Protein AF-A0A838KYW5-F1 (afdb_monomer_lite)

Sequence (103 aa):
DCGTTVGGYRGDGGRTFVYGRVKPAAERLFGVLQEAHDRACEAIRPGVEVGEIFRIAQGHISRTATHASAGATTGTLWASTPFTKSRPTCPRASGRPSKRGWC

Secondary structure (DSSP, 8-state):
-EEEEETTEEEEE------SSPPHHHHHHHHHHHHHHHHHHHT--TT--HHHHHHHHHHHHHHH-----SS----TTSSSS----PPP-----SS--------

Radius of gyration: 20.24 Å; chains: 1; bounding box: 52×32×43 Å

pLDDT: mean 74.99, std 27.15, range [32.06, 98.25]

Structure (mmCIF, N/CA/C/O backbone):
data_AF-A0A838KYW5-F1
#
_entry.id   AF-A0A838KYW5-F1
#
loop_
_atom_site.group_PDB
_atom_site.id
_atom_site.type_symbol
_atom_site.label_atom_id
_atom_site.label_alt_id
_atom_site.label_comp_id
_atom_site.label_asym_id
_atom_site.label_entity_id
_atom_site.label_seq_id
_atom_site.pdbx_PDB_ins_code
_atom_site.Cartn_x
_atom_site.Cartn_y
_atom_site.Cartn_z
_atom_site.occupancy
_atom_site.B_iso_or_equiv
_atom_site.auth_seq_id
_atom_site.auth_comp_id
_atom_site.auth_asym_id
_atom_site.auth_atom_id
_atom_site.pdbx_PDB_model_num
ATOM 1 N N . ASP A 1 1 ? 5.031 0.242 11.240 1.00 91.62 1 ASP A N 1
ATOM 2 C CA . ASP A 1 1 ? 5.972 0.922 10.352 1.00 91.62 1 ASP A CA 1
ATOM 3 C C . ASP A 1 1 ? 7.352 0.441 10.733 1.00 91.62 1 ASP A C 1
ATOM 5 O O . ASP A 1 1 ? 7.715 0.533 11.903 1.00 91.62 1 ASP A O 1
ATOM 9 N N . CYS A 1 2 ? 8.018 -0.238 9.816 1.00 94.25 2 CYS A N 1
ATOM 10 C CA . CYS A 1 2 ? 9.317 -0.834 10.047 1.00 94.25 2 CYS A CA 1
ATOM 11 C C . CYS A 1 2 ? 10.068 -0.955 8.724 1.00 94.25 2 CYS A C 1
ATOM 13 O O . CYS A 1 2 ? 9.548 -1.503 7.751 1.00 94.25 2 CYS A O 1
ATOM 15 N N . GLY A 1 3 ? 11.326 -0.524 8.742 1.00 95.12 3 GLY A N 1
ATOM 16 C CA . GLY A 1 3 ? 12.252 -0.694 7.635 1.00 95.12 3 GLY A CA 1
ATOM 17 C C . GLY A 1 3 ? 13.510 -1.442 8.056 1.00 95.12 3 GLY A C 1
ATOM 18 O O . GLY A 1 3 ? 13.847 -1.524 9.238 1.00 95.12 3 GLY A O 1
ATOM 19 N N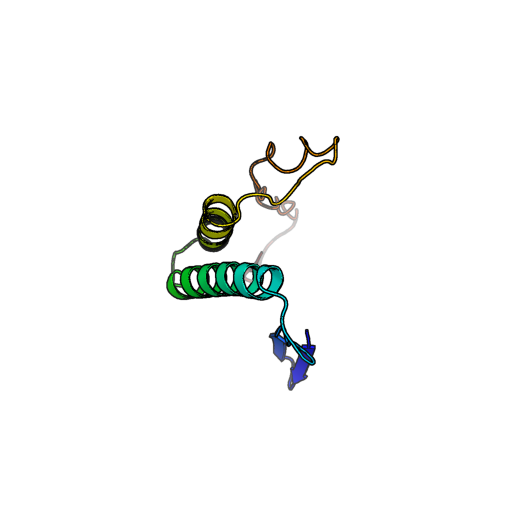 . THR A 1 4 ? 14.218 -1.998 7.078 1.00 96.81 4 THR A N 1
ATOM 20 C CA . THR A 1 4 ? 15.497 -2.683 7.298 1.00 96.81 4 THR A CA 1
ATOM 21 C C . THR A 1 4 ? 16.475 -2.414 6.161 1.00 96.81 4 THR A C 1
ATOM 23 O O . THR A 1 4 ? 16.075 -2.057 5.050 1.00 96.81 4 THR A O 1
ATOM 26 N N . THR A 1 5 ? 17.771 -2.574 6.443 1.00 97.75 5 THR A N 1
ATOM 27 C CA . THR A 1 5 ? 18.841 -2.516 5.443 1.00 97.75 5 THR A CA 1
ATOM 28 C C . THR A 1 5 ? 19.653 -3.804 5.470 1.00 97.75 5 THR A C 1
ATOM 30 O O . THR A 1 5 ? 20.257 -4.129 6.489 1.00 97.75 5 THR A O 1
ATOM 33 N N . VAL A 1 6 ? 19.700 -4.525 4.348 1.00 96.75 6 VAL A N 1
ATOM 34 C CA . VAL A 1 6 ? 20.443 -5.790 4.215 1.00 96.75 6 VAL A CA 1
ATOM 35 C C . VAL A 1 6 ? 21.225 -5.771 2.909 1.00 96.75 6 VAL A C 1
ATOM 37 O O . VAL A 1 6 ? 20.651 -5.546 1.848 1.00 96.75 6 VAL A O 1
ATOM 40 N N . GLY A 1 7 ? 22.546 -5.963 2.975 1.00 95.06 7 GLY A N 1
ATOM 41 C CA . GLY A 1 7 ? 23.397 -6.029 1.777 1.00 95.06 7 GLY A CA 1
ATOM 42 C C . GLY A 1 7 ? 23.326 -4.790 0.872 1.00 95.06 7 GLY A C 1
ATOM 43 O O . GLY A 1 7 ? 23.481 -4.912 -0.337 1.00 95.06 7 GLY A O 1
ATOM 44 N N . GLY A 1 8 ? 23.038 -3.611 1.435 1.00 96.50 8 GLY A N 1
ATOM 45 C CA . GLY A 1 8 ? 22.865 -2.358 0.687 1.00 96.50 8 GLY A CA 1
ATOM 46 C C . GLY A 1 8 ? 21.438 -2.076 0.191 1.00 96.50 8 GLY A C 1
ATOM 47 O O . GLY A 1 8 ? 21.174 -0.962 -0.259 1.00 96.50 8 GLY A O 1
ATOM 48 N N . TYR A 1 9 ? 20.502 -3.017 0.328 1.00 96.56 9 TYR A N 1
ATOM 49 C CA . TYR A 1 9 ? 19.095 -2.840 -0.047 1.00 96.56 9 TYR A CA 1
ATOM 50 C C . TYR A 1 9 ? 18.268 -2.312 1.122 1.00 96.56 9 TYR A C 1
ATOM 52 O O . TYR A 1 9 ? 18.490 -2.726 2.258 1.00 96.56 9 TYR A O 1
ATOM 60 N N . ARG A 1 10 ? 17.300 -1.431 0.839 1.00 96.81 10 ARG A N 1
ATOM 61 C CA . ARG A 1 10 ? 16.338 -0.892 1.814 1.00 96.81 10 ARG A CA 1
ATOM 62 C C . ARG A 1 10 ? 14.945 -1.449 1.547 1.00 96.81 10 ARG A C 1
ATOM 64 O O . ARG A 1 10 ? 14.469 -1.371 0.419 1.00 96.81 10 ARG A O 1
ATOM 71 N N . GLY A 1 11 ? 14.309 -1.971 2.589 1.00 96.00 11 GLY A N 1
ATOM 72 C CA . GLY A 1 11 ? 12.891 -2.324 2.596 1.00 96.00 11 GLY A CA 1
ATOM 73 C C . GLY A 1 11 ? 12.152 -1.488 3.633 1.00 96.00 11 GLY A C 1
ATOM 74 O O . GLY A 1 11 ? 12.736 -1.155 4.663 1.00 96.00 11 GLY A O 1
ATOM 75 N N . ASP A 1 12 ? 10.894 -1.165 3.352 1.00 95.88 12 ASP A N 1
ATOM 76 C CA . ASP A 1 12 ? 10.014 -0.396 4.230 1.00 95.88 12 ASP A CA 1
ATOM 77 C C . ASP A 1 12 ? 8.589 -0.955 4.163 1.00 95.88 12 ASP A C 1
ATOM 79 O O . ASP A 1 12 ? 8.164 -1.466 3.122 1.00 95.88 12 ASP A O 1
ATOM 83 N N . GLY A 1 13 ? 7.868 -0.909 5.280 1.00 93.69 13 GLY A N 1
ATOM 84 C CA . GLY A 1 13 ? 6.563 -1.540 5.398 1.00 93.69 13 GLY A CA 1
ATOM 85 C C . GLY A 1 13 ? 5.776 -1.106 6.629 1.00 93.69 13 GLY A C 1
ATOM 86 O O . GLY A 1 13 ? 6.241 -1.144 7.769 1.00 93.69 13 GLY A O 1
ATOM 87 N N . GLY A 1 14 ? 4.512 -0.760 6.404 1.00 93.25 14 GLY A N 1
ATOM 88 C CA . GLY A 1 14 ? 3.539 -0.465 7.448 1.00 93.25 14 GLY A CA 1
ATOM 89 C C . GLY A 1 14 ? 2.500 -1.573 7.596 1.00 93.25 14 GLY A C 1
ATOM 90 O O . GLY A 1 14 ? 2.084 -2.191 6.620 1.00 93.25 14 GLY A O 1
ATOM 91 N N . ARG A 1 15 ? 2.031 -1.796 8.827 1.00 94.69 15 ARG A N 1
ATOM 92 C CA . ARG A 1 15 ? 0.809 -2.555 9.107 1.00 94.69 15 ARG A CA 1
ATOM 93 C C . ARG A 1 15 ? 0.083 -1.908 10.278 1.00 94.69 15 ARG A C 1
ATOM 95 O O . ARG A 1 15 ? 0.718 -1.518 11.258 1.00 94.69 15 ARG A O 1
ATOM 102 N N . THR A 1 16 ? -1.234 -1.810 10.162 1.00 94.12 16 THR A N 1
ATOM 103 C CA . THR A 1 16 ? -2.119 -1.345 11.231 1.00 94.12 16 THR A CA 1
ATOM 104 C C . THR A 1 16 ? -2.688 -2.555 11.957 1.00 94.12 16 THR A C 1
ATOM 106 O O . THR A 1 16 ? -3.099 -3.524 11.322 1.00 94.12 16 THR A O 1
ATOM 109 N N . PHE A 1 17 ? -2.716 -2.498 13.285 1.00 93.50 17 PHE A N 1
ATOM 110 C CA . PHE A 1 17 ? -3.259 -3.555 14.132 1.00 93.50 17 PHE A CA 1
ATOM 111 C C . PHE A 1 17 ? -4.308 -2.979 15.075 1.00 93.50 17 PHE A C 1
ATOM 113 O O . PHE A 1 17 ? -4.245 -1.810 15.455 1.00 93.50 17 PHE A O 1
ATOM 120 N N . VAL A 1 18 ? -5.245 -3.826 15.489 1.00 95.00 18 VAL A N 1
ATOM 121 C CA . VAL A 1 18 ? -6.178 -3.523 16.572 1.00 95.00 18 VAL A CA 1
ATOM 122 C C . VAL A 1 18 ? -5.769 -4.335 17.791 1.00 95.00 18 VAL A C 1
ATOM 124 O O . VAL A 1 18 ? -5.550 -5.539 17.694 1.00 95.00 18 VAL A O 1
ATOM 127 N N . TYR A 1 19 ? -5.705 -3.677 18.943 1.00 95.00 19 TYR A N 1
ATOM 128 C CA . TYR A 1 19 ? -5.564 -4.341 20.231 1.00 95.00 19 TYR A CA 1
ATOM 129 C C . TYR A 1 19 ? -6.896 -4.270 20.987 1.00 95.00 19 TYR A C 1
ATOM 131 O O . TYR A 1 19 ? -7.409 -3.181 21.246 1.00 95.00 19 TYR A O 1
ATOM 139 N N . GLY A 1 20 ? -7.477 -5.425 21.320 1.00 95.19 20 GLY A N 1
ATOM 140 C CA . GLY A 1 20 ? -8.799 -5.512 21.950 1.00 95.19 20 GLY A CA 1
ATOM 141 C C . GLY A 1 20 ? -9.959 -5.389 20.952 1.00 95.19 20 GLY A C 1
ATOM 142 O O . GLY A 1 20 ? -9.905 -5.938 19.854 1.00 95.19 20 GLY A O 1
ATOM 143 N N . ARG A 1 21 ? -11.046 -4.705 21.341 1.00 95.12 21 ARG A N 1
ATOM 144 C CA . ARG A 1 21 ? -12.263 -4.572 20.518 1.00 95.12 21 ARG A CA 1
ATOM 145 C C . ARG A 1 21 ? -12.189 -3.342 19.606 1.00 95.12 21 ARG A C 1
ATOM 147 O O . ARG A 1 21 ? -12.024 -2.222 20.087 1.00 95.12 21 ARG A O 1
ATOM 154 N N . VAL A 1 22 ? -12.379 -3.544 18.301 1.00 95.25 22 VAL A N 1
ATOM 155 C CA . VAL A 1 22 ? -12.419 -2.460 17.308 1.00 95.25 22 VAL A CA 1
ATOM 156 C C . VAL A 1 22 ? -13.702 -1.633 17.442 1.00 95.25 22 VAL A C 1
ATOM 158 O O . VAL A 1 22 ? -14.789 -2.166 17.664 1.00 95.25 22 VAL A O 1
ATOM 161 N N . LYS A 1 23 ? -13.590 -0.308 17.310 1.00 94.56 23 LYS A N 1
ATOM 162 C CA . LYS A 1 23 ? -14.762 0.567 17.166 1.00 94.56 23 LYS A CA 1
ATOM 163 C C . LYS A 1 23 ? -15.262 0.489 15.718 1.00 94.56 23 LYS A C 1
ATOM 165 O O . LYS A 1 23 ? -14.427 0.607 14.823 1.00 94.56 23 LYS A O 1
ATOM 170 N N . PRO A 1 24 ? -16.582 0.447 15.454 1.00 94.19 24 PRO A N 1
ATOM 171 C CA . PRO A 1 24 ? -17.106 0.365 14.085 1.00 94.19 24 PRO A CA 1
ATOM 172 C C . PRO A 1 24 ? -16.588 1.464 13.145 1.00 94.19 24 PRO A C 1
ATOM 174 O O . PRO A 1 24 ? -16.406 1.243 11.954 1.00 94.19 24 PRO A O 1
ATOM 177 N N . ALA A 1 25 ? -16.323 2.665 13.669 1.00 92.50 25 ALA A N 1
ATOM 178 C CA . ALA A 1 25 ? -15.740 3.752 12.883 1.00 92.50 25 ALA A CA 1
ATOM 179 C C . ALA A 1 25 ? -14.293 3.467 12.437 1.00 92.50 25 ALA A C 1
ATOM 181 O O . ALA A 1 25 ? -13.936 3.786 11.308 1.00 92.50 25 ALA A O 1
ATOM 182 N N . ALA A 1 26 ? -13.479 2.852 13.300 1.00 93.50 26 ALA A N 1
ATOM 183 C CA . ALA A 1 26 ? -12.098 2.498 12.980 1.00 93.50 26 ALA A CA 1
ATOM 184 C C . ALA A 1 26 ? -12.035 1.346 11.967 1.00 93.50 26 ALA A C 1
ATOM 186 O O . ALA A 1 26 ? -11.214 1.382 11.059 1.00 93.50 26 ALA A O 1
ATOM 187 N N . GLU A 1 27 ? -12.937 0.371 12.089 1.00 94.19 27 GLU A N 1
ATOM 188 C CA . GLU A 1 27 ? -13.072 -0.730 11.132 1.00 94.19 27 GLU A CA 1
ATOM 189 C C . GLU A 1 27 ? -13.434 -0.219 9.732 1.00 94.19 27 GLU A C 1
ATOM 191 O O . GLU A 1 27 ? -12.751 -0.541 8.763 1.00 94.19 27 GLU A O 1
ATOM 196 N N . ARG A 1 28 ? -14.433 0.669 9.631 1.00 93.94 28 ARG A N 1
ATOM 197 C CA . ARG A 1 28 ? -14.799 1.305 8.354 1.00 93.94 28 ARG A CA 1
ATOM 198 C C . ARG A 1 28 ? -13.658 2.125 7.759 1.00 93.94 28 ARG A C 1
ATOM 200 O O . ARG A 1 28 ? -13.403 2.031 6.564 1.00 93.94 28 ARG A O 1
ATOM 207 N N . LEU A 1 29 ? -12.974 2.921 8.584 1.00 93.88 29 LEU A N 1
ATOM 208 C CA . LEU A 1 29 ? -11.839 3.728 8.134 1.00 93.88 29 LEU A CA 1
ATOM 209 C C . LEU A 1 29 ? -10.717 2.844 7.580 1.00 93.88 29 LEU A C 1
ATOM 211 O O . LEU A 1 29 ? -10.187 3.123 6.507 1.00 93.88 29 LEU A O 1
ATOM 215 N N . PHE A 1 30 ? -10.366 1.778 8.299 1.00 94.75 30 PHE A N 1
ATOM 216 C CA . PHE A 1 30 ? -9.328 0.859 7.856 1.00 94.75 30 PHE A CA 1
ATOM 217 C C . PHE A 1 30 ? -9.727 0.122 6.571 1.00 94.75 30 PHE A C 1
ATOM 219 O O . PHE A 1 30 ? -8.904 0.023 5.668 1.00 94.75 30 PHE A O 1
ATOM 226 N N . GLY A 1 31 ? -10.991 -0.297 6.443 1.00 95.19 31 GLY A N 1
ATOM 227 C CA . GLY A 1 31 ? -11.514 -0.899 5.212 1.00 95.19 31 GLY A CA 1
ATOM 228 C C . GLY A 1 31 ? -11.366 0.017 3.993 1.00 95.19 31 GLY A C 1
ATOM 229 O O . GLY A 1 31 ? -10.819 -0.399 2.978 1.00 95.19 31 GLY A O 1
ATOM 230 N N . VAL A 1 32 ? -11.740 1.297 4.117 1.00 96.44 32 VAL A N 1
ATOM 231 C CA . VAL A 1 32 ? -11.557 2.292 3.040 1.00 96.44 32 VAL A CA 1
ATOM 232 C C . VAL A 1 32 ? -10.085 2.447 2.647 1.00 96.44 32 VAL A C 1
ATOM 234 O O . VAL A 1 32 ? -9.765 2.521 1.459 1.00 96.44 32 VAL A O 1
ATOM 237 N N . LEU A 1 33 ? -9.184 2.500 3.631 1.00 95.88 33 LEU A N 1
ATOM 238 C CA . LEU A 1 33 ? -7.746 2.608 3.377 1.00 95.88 33 LEU A CA 1
ATOM 239 C C . LEU A 1 33 ? -7.198 1.364 2.673 1.00 95.88 33 LEU A C 1
ATOM 241 O O . LEU A 1 33 ? -6.394 1.496 1.751 1.00 95.88 33 LEU A O 1
ATOM 245 N N . GLN A 1 34 ? -7.642 0.176 3.082 1.00 96.38 34 GLN A N 1
ATOM 246 C CA . GLN A 1 34 ? -7.224 -1.083 2.478 1.00 96.38 34 GLN A CA 1
ATOM 247 C C . GLN A 1 34 ? -7.695 -1.181 1.022 1.00 96.38 34 GLN A C 1
ATOM 249 O O . GLN A 1 34 ? -6.884 -1.424 0.137 1.00 96.38 34 GLN A O 1
ATOM 254 N N . GLU A 1 35 ? -8.956 -0.856 0.737 1.00 97.56 35 GLU A N 1
ATOM 255 C CA . GLU A 1 35 ? -9.469 -0.821 -0.637 1.00 97.56 35 GLU A CA 1
ATOM 256 C C . GLU A 1 35 ? -8.737 0.204 -1.522 1.00 97.56 35 GLU A C 1
ATOM 258 O O . GLU A 1 35 ? -8.500 -0.043 -2.705 1.00 97.56 35 GLU A O 1
ATOM 263 N N . ALA A 1 36 ? -8.371 1.370 -0.972 1.00 97.31 36 ALA A N 1
ATOM 264 C CA . ALA A 1 36 ? -7.582 2.365 -1.700 1.00 97.31 36 ALA A CA 1
ATOM 265 C C . ALA A 1 36 ? -6.181 1.837 -2.037 1.00 97.31 36 ALA A C 1
ATOM 267 O O . ALA A 1 36 ? -5.686 2.070 -3.142 1.00 97.31 36 ALA A O 1
ATOM 268 N N . HIS A 1 37 ? -5.556 1.138 -1.086 1.00 97.06 37 HIS A N 1
ATOM 269 C CA . HIS A 1 37 ? -4.252 0.510 -1.260 1.00 97.06 37 HIS A CA 1
ATOM 270 C C . HIS A 1 37 ? -4.297 -0.583 -2.330 1.00 97.06 37 HIS A C 1
ATOM 272 O O . HIS A 1 37 ? -3.483 -0.556 -3.250 1.00 97.06 37 HIS A O 1
ATOM 278 N N . ASP A 1 38 ? -5.277 -1.483 -2.261 1.00 98.00 38 ASP A N 1
ATOM 279 C CA . ASP A 1 38 ? -5.412 -2.600 -3.198 1.00 98.00 38 ASP A CA 1
ATOM 280 C C . ASP A 1 38 ? -5.584 -2.090 -4.638 1.00 98.00 38 ASP A C 1
ATOM 282 O O . ASP A 1 38 ? -4.843 -2.488 -5.537 1.00 98.00 38 ASP A O 1
ATOM 286 N N . ARG A 1 39 ? -6.450 -1.089 -4.845 1.00 98.00 39 ARG A N 1
ATOM 287 C CA . ARG A 1 39 ? -6.637 -0.442 -6.158 1.00 98.00 39 ARG A CA 1
ATOM 288 C C . ARG A 1 39 ? -5.378 0.248 -6.674 1.00 98.00 39 ARG A C 1
ATOM 290 O O . ARG A 1 39 ? -5.115 0.251 -7.876 1.00 98.00 39 ARG A O 1
ATOM 297 N N . ALA A 1 40 ? -4.613 0.879 -5.786 1.00 97.94 40 ALA A N 1
ATOM 298 C CA . ALA A 1 40 ? -3.349 1.501 -6.156 1.00 97.94 40 ALA A CA 1
ATOM 299 C C . ALA A 1 40 ? -2.320 0.448 -6.587 1.00 97.94 40 ALA A C 1
ATOM 301 O O . ALA A 1 40 ? -1.653 0.646 -7.599 1.00 97.94 40 ALA A O 1
ATOM 302 N N . CYS A 1 41 ? -2.235 -0.675 -5.868 1.00 97.88 41 CYS A N 1
ATOM 303 C CA . CYS A 1 41 ? -1.365 -1.802 -6.195 1.00 97.88 41 CYS A CA 1
ATOM 304 C C . CYS A 1 41 ? -1.728 -2.446 -7.541 1.00 97.88 41 CYS A C 1
ATOM 306 O O . CYS A 1 41 ? -0.838 -2.683 -8.356 1.00 97.88 41 CYS A O 1
ATOM 308 N N . GLU A 1 42 ? -3.017 -2.652 -7.819 1.00 98.25 42 GLU A N 1
ATOM 309 C CA . GLU A 1 42 ? -3.510 -3.172 -9.105 1.00 98.25 42 GLU A CA 1
ATOM 310 C C . GLU A 1 42 ? -3.140 -2.276 -10.300 1.00 98.25 42 GLU A C 1
ATOM 312 O O . GLU A 1 42 ? -2.945 -2.758 -11.417 1.00 98.25 42 GLU A O 1
ATOM 317 N N . ALA A 1 43 ? -3.013 -0.965 -10.080 1.00 98.00 43 ALA A N 1
ATOM 318 C CA . ALA A 1 43 ? -2.662 -0.008 -11.125 1.00 98.00 43 ALA A CA 1
ATOM 319 C C . ALA A 1 43 ? -1.161 0.011 -11.473 1.00 98.00 43 ALA A C 1
ATOM 321 O O . ALA A 1 43 ? -0.777 0.615 -12.482 1.00 98.00 43 ALA A O 1
ATOM 322 N N . ILE A 1 44 ? -0.303 -0.622 -10.665 1.00 97.94 44 ILE A N 1
ATOM 323 C CA . ILE A 1 44 ? 1.149 -0.615 -10.866 1.00 97.94 44 ILE A CA 1
ATOM 324 C C . ILE A 1 44 ? 1.507 -1.478 -12.076 1.00 97.94 44 ILE A C 1
ATOM 326 O O . ILE A 1 44 ? 1.439 -2.704 -12.048 1.00 97.94 44 ILE A O 1
ATOM 330 N N . ARG A 1 45 ? 1.956 -0.822 -13.148 1.00 97.56 45 ARG A N 1
ATOM 331 C CA . ARG A 1 45 ? 2.483 -1.466 -14.358 1.00 97.56 45 ARG A CA 1
ATOM 332 C C . ARG A 1 45 ? 3.435 -0.524 -15.103 1.00 97.56 45 ARG A C 1
ATOM 334 O O . ARG A 1 45 ? 3.337 0.694 -14.926 1.00 97.56 45 ARG A O 1
ATOM 341 N N . PRO A 1 46 ? 4.344 -1.045 -15.949 1.00 98.12 46 PRO A N 1
ATOM 342 C CA . PRO A 1 46 ? 5.242 -0.207 -16.739 1.00 98.12 46 PRO A CA 1
ATOM 343 C C . PRO A 1 46 ? 4.487 0.856 -17.547 1.00 98.12 46 PRO A C 1
ATOM 345 O O . PRO A 1 46 ? 3.475 0.564 -18.183 1.00 98.12 46 PRO A O 1
ATOM 348 N N . GLY A 1 47 ? 4.989 2.092 -17.515 1.00 97.25 47 GLY A N 1
ATOM 349 C CA . GLY A 1 47 ? 4.408 3.229 -18.236 1.00 97.25 47 GLY A CA 1
ATOM 350 C C . GLY A 1 47 ? 3.282 3.970 -17.507 1.00 97.25 47 GLY A C 1
ATOM 351 O O . GLY A 1 47 ? 2.806 4.974 -18.028 1.00 97.25 47 GLY A O 1
ATOM 352 N N . VAL A 1 48 ? 2.863 3.529 -16.315 1.00 97.50 48 VAL A N 1
ATOM 353 C CA . VAL A 1 48 ? 1.933 4.301 -15.476 1.00 97.50 48 VAL A CA 1
ATOM 354 C C . VAL A 1 48 ? 2.705 5.303 -14.625 1.00 97.50 48 VAL A C 1
ATOM 356 O O . VAL A 1 48 ? 3.649 4.953 -13.918 1.00 97.50 48 VAL A O 1
ATOM 359 N N . GLU A 1 49 ? 2.275 6.560 -14.678 1.00 97.62 49 GLU A N 1
ATOM 360 C CA . GLU A 1 49 ? 2.822 7.624 -13.842 1.00 97.62 49 GLU A C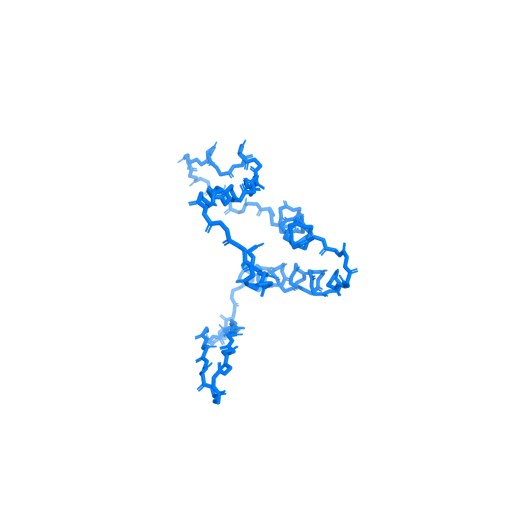A 1
ATOM 361 C C . GLU A 1 49 ? 2.535 7.363 -12.361 1.00 97.62 49 GLU A C 1
ATOM 363 O O . GLU A 1 49 ? 1.398 7.097 -11.969 1.00 97.62 49 GLU A O 1
ATOM 368 N N . VAL A 1 50 ? 3.538 7.547 -11.500 1.00 96.38 50 VAL A N 1
ATOM 369 C CA . VAL A 1 50 ? 3.368 7.393 -10.040 1.00 96.38 50 VAL A CA 1
ATOM 370 C C . VAL A 1 50 ? 2.275 8.325 -9.501 1.00 96.38 50 VAL A C 1
ATOM 372 O O . VAL A 1 50 ? 1.521 7.967 -8.598 1.00 96.38 50 VAL A O 1
ATOM 375 N N . GLY A 1 51 ? 2.125 9.510 -10.102 1.00 97.81 51 GLY A N 1
ATOM 376 C CA . GLY A 1 51 ? 1.053 10.445 -9.761 1.00 97.81 51 GLY A CA 1
ATOM 377 C C . GLY A 1 51 ? -0.355 9.960 -10.135 1.00 97.81 51 GLY A C 1
ATOM 378 O O . GLY A 1 51 ? -1.326 10.441 -9.558 1.00 97.81 51 GLY A O 1
ATOM 379 N N . GLU A 1 52 ? -0.499 9.031 -11.084 1.00 98.06 52 GLU A N 1
ATOM 380 C CA . GLU A 1 52 ? -1.781 8.369 -11.375 1.00 98.06 52 GLU A CA 1
ATOM 381 C C . GLU A 1 52 ? -2.144 7.382 -10.263 1.00 98.06 52 GLU A C 1
ATOM 383 O O . GLU A 1 52 ? -3.257 7.434 -9.751 1.00 98.06 52 GLU A O 1
ATOM 388 N N . ILE A 1 53 ? -1.187 6.566 -9.808 1.00 98.25 53 ILE A N 1
ATOM 389 C CA . ILE A 1 53 ? -1.388 5.617 -8.699 1.00 98.25 53 ILE A CA 1
ATOM 390 C C . ILE A 1 53 ? -1.874 6.356 -7.442 1.00 98.25 53 ILE A C 1
ATOM 392 O O . ILE A 1 53 ? -2.849 5.951 -6.807 1.00 98.25 53 ILE A O 1
ATOM 396 N N . PHE A 1 54 ? -1.256 7.500 -7.128 1.00 97.44 54 PHE A N 1
ATOM 397 C CA . PHE A 1 54 ? -1.707 8.358 -6.031 1.00 97.44 54 PHE A CA 1
ATOM 398 C C . PHE A 1 54 ? -3.137 8.880 -6.240 1.00 97.44 54 PHE A C 1
ATOM 400 O O . PHE A 1 54 ? -3.946 8.846 -5.313 1.00 97.44 54 PHE A O 1
ATOM 407 N N . ARG A 1 55 ? -3.472 9.345 -7.452 1.00 98.06 55 ARG A N 1
ATOM 408 C CA . ARG A 1 55 ? -4.820 9.843 -7.778 1.00 98.06 55 ARG A CA 1
ATOM 409 C C . ARG A 1 55 ? -5.886 8.755 -7.661 1.00 98.06 55 ARG A C 1
ATOM 411 O O . ARG A 1 55 ? -6.988 9.063 -7.215 1.00 98.06 55 ARG A O 1
ATOM 418 N N . ILE A 1 56 ? -5.566 7.506 -7.994 1.00 97.88 56 ILE A N 1
ATOM 419 C CA . ILE A 1 56 ? -6.466 6.358 -7.820 1.00 97.88 56 ILE A CA 1
ATOM 420 C C . ILE A 1 56 ? -6.776 6.141 -6.335 1.00 97.88 56 ILE A C 1
ATOM 422 O O . ILE A 1 56 ? -7.953 6.115 -5.960 1.00 97.88 56 ILE A O 1
ATOM 426 N N . ALA A 1 57 ? -5.743 6.060 -5.488 1.00 97.44 57 ALA A N 1
ATOM 427 C CA . ALA A 1 57 ? -5.911 5.896 -4.044 1.00 97.44 57 ALA A CA 1
ATOM 428 C C . ALA A 1 57 ? -6.704 7.059 -3.431 1.00 97.44 57 ALA A C 1
ATOM 430 O O . ALA A 1 57 ? -7.734 6.842 -2.791 1.00 97.44 57 ALA A O 1
ATOM 431 N N . GLN A 1 58 ? -6.272 8.302 -3.678 1.00 96.81 58 GLN A N 1
ATOM 432 C CA . GLN A 1 58 ? -6.942 9.482 -3.127 1.00 96.81 58 GLN A CA 1
ATOM 433 C C . GLN A 1 58 ? -8.371 9.629 -3.633 1.00 96.81 58 GLN A C 1
ATOM 435 O O . GLN A 1 58 ? -9.266 9.960 -2.862 1.00 96.81 58 GLN A O 1
ATOM 440 N N . GLY A 1 59 ? -8.608 9.341 -4.911 1.00 96.94 59 GLY A N 1
ATOM 441 C CA . GLY A 1 59 ? -9.946 9.363 -5.482 1.00 96.94 59 GLY A CA 1
ATOM 442 C C . GLY A 1 59 ? -10.878 8.358 -4.808 1.00 96.94 59 GLY A C 1
ATOM 443 O O . GLY A 1 59 ? -12.053 8.666 -4.625 1.00 96.94 59 GLY A O 1
ATOM 444 N N . HIS A 1 60 ? -10.383 7.174 -4.421 1.00 96.50 60 HIS A N 1
ATOM 445 C CA . HIS A 1 60 ? -11.175 6.227 -3.629 1.00 96.50 60 HIS A CA 1
ATOM 446 C C . HIS A 1 60 ? -11.512 6.808 -2.262 1.00 96.50 60 HIS A C 1
ATOM 448 O O . HIS A 1 60 ? -12.691 6.925 -1.941 1.00 96.50 60 HIS A O 1
ATOM 454 N N . ILE A 1 61 ? -10.493 7.248 -1.521 1.00 95.94 61 ILE A N 1
ATOM 455 C CA . ILE A 1 61 ? -10.643 7.782 -0.163 1.00 95.94 61 ILE A CA 1
ATOM 456 C C . ILE A 1 61 ? -11.623 8.958 -0.146 1.00 95.94 61 ILE A C 1
ATOM 458 O O . ILE A 1 61 ? -12.557 8.953 0.643 1.00 95.94 61 ILE A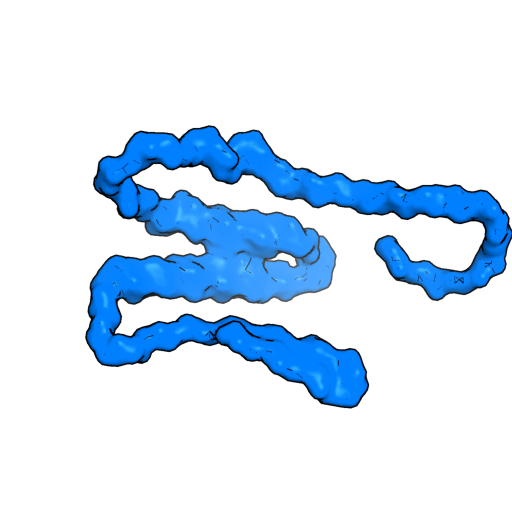 O 1
ATOM 462 N N . SER A 1 62 ? -11.480 9.940 -1.038 1.00 94.31 62 SER A N 1
ATOM 463 C CA . SER A 1 62 ? -12.354 11.122 -1.064 1.00 94.31 62 SER A CA 1
ATOM 464 C C . SER A 1 62 ? -13.814 10.816 -1.417 1.00 94.31 62 SER A C 1
ATOM 466 O O . SER A 1 62 ? -14.693 11.592 -1.057 1.00 94.31 62 SER A O 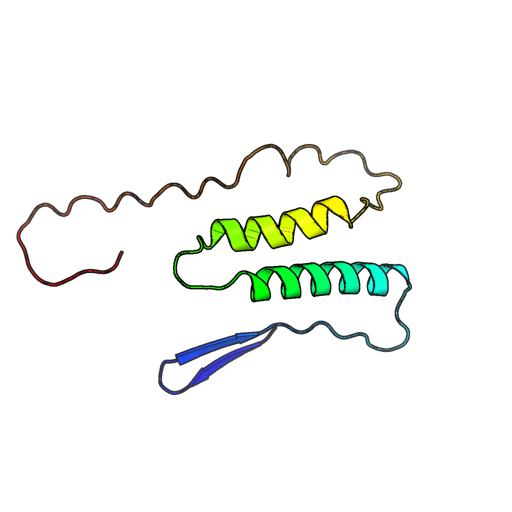1
ATOM 468 N N . ARG A 1 63 ? -14.093 9.716 -2.129 1.00 91.88 63 ARG A N 1
ATOM 469 C CA . ARG A 1 63 ? -15.468 9.314 -2.474 1.00 91.88 63 ARG A CA 1
ATOM 470 C C . ARG A 1 63 ? -16.136 8.487 -1.381 1.00 91.88 63 ARG A C 1
ATOM 472 O O . ARG A 1 63 ? -17.352 8.563 -1.236 1.00 91.88 63 ARG A O 1
ATOM 479 N N . THR A 1 64 ? -15.370 7.670 -0.663 1.00 86.62 64 THR A N 1
ATOM 480 C CA . THR A 1 64 ? -15.901 6.733 0.339 1.00 86.62 64 THR A CA 1
ATOM 481 C C . THR A 1 64 ? -15.843 7.282 1.756 1.00 86.62 64 THR A C 1
ATOM 483 O O . THR A 1 64 ? -16.743 7.015 2.552 1.00 86.62 64 THR A O 1
ATOM 486 N N . ALA A 1 65 ? -14.825 8.077 2.081 1.00 67.00 65 ALA A N 1
ATOM 487 C CA . ALA A 1 65 ? -14.739 8.766 3.353 1.00 67.00 65 ALA A CA 1
ATOM 488 C C . ALA A 1 65 ? -15.669 9.986 3.328 1.00 67.00 65 ALA A C 1
ATOM 490 O O . ALA A 1 65 ? -15.269 11.103 3.004 1.00 67.00 65 ALA A O 1
ATOM 491 N N . THR A 1 66 ? -16.931 9.792 3.710 1.00 52.28 66 THR A N 1
ATOM 492 C CA . THR A 1 66 ? -17.742 10.897 4.218 1.00 52.28 66 THR A CA 1
ATOM 493 C C . THR A 1 66 ? -17.017 11.459 5.434 1.00 52.28 66 THR A C 1
ATOM 495 O O . THR A 1 66 ? -16.833 10.761 6.430 1.00 52.28 66 THR A O 1
ATOM 498 N N . HIS A 1 67 ? -16.552 12.706 5.336 1.00 50.22 67 HIS A N 1
ATOM 499 C CA . HIS A 1 67 ? -15.960 13.435 6.452 1.00 50.22 67 HIS A CA 1
ATOM 500 C C . HIS A 1 67 ? -16.907 13.354 7.656 1.00 50.22 67 HIS A C 1
ATOM 502 O O . HIS A 1 67 ? -17.910 14.061 7.727 1.00 50.22 67 HIS A O 1
ATOM 508 N N . ALA A 1 68 ? -16.603 12.480 8.612 1.00 42.91 68 ALA A N 1
ATOM 509 C CA . ALA A 1 68 ? -17.248 12.485 9.910 1.00 42.91 68 ALA A CA 1
ATOM 510 C C . ALA A 1 68 ? -16.687 13.671 10.702 1.00 42.91 68 ALA A C 1
ATOM 512 O O . ALA A 1 68 ? -15.848 13.507 11.579 1.00 42.91 68 ALA A O 1
ATOM 513 N N . SER A 1 69 ? -17.133 14.879 10.366 1.00 39.88 69 SER A N 1
ATOM 514 C CA . SER A 1 69 ? -16.982 16.054 11.215 1.00 39.88 69 SER A CA 1
ATOM 515 C C . SER A 1 69 ? -18.363 16.622 11.512 1.00 39.88 69 SER A C 1
ATOM 517 O O . SER A 1 69 ? -18.857 17.523 10.836 1.00 39.88 69 SER A O 1
ATOM 519 N N . ALA A 1 70 ? -18.973 16.091 12.570 1.00 34.16 70 ALA A N 1
ATOM 520 C CA . ALA A 1 70 ? -19.727 16.934 13.478 1.00 34.16 70 ALA A CA 1
ATOM 521 C C . ALA A 1 70 ? -18.752 17.988 14.046 1.00 34.16 70 ALA A C 1
ATOM 523 O O . ALA A 1 70 ? -17.758 17.624 14.665 1.00 34.16 70 ALA A O 1
ATOM 524 N N . GLY A 1 71 ? -19.016 19.268 13.767 1.00 35.34 71 GLY A N 1
ATOM 525 C CA . GLY A 1 71 ? -18.495 20.436 14.486 1.00 35.34 71 GLY A CA 1
ATOM 526 C C . GLY A 1 71 ? -16.976 20.577 14.642 1.00 35.34 71 GLY A C 1
ATOM 527 O O . GLY A 1 71 ? -16.446 20.299 15.710 1.00 35.34 71 GLY A O 1
ATOM 528 N N . ALA A 1 72 ? -16.300 21.148 13.644 1.00 32.06 72 ALA A N 1
ATOM 529 C CA . ALA A 1 72 ? -15.129 21.996 13.879 1.00 32.06 72 ALA A CA 1
ATOM 530 C C . ALA A 1 72 ? -14.937 22.941 12.687 1.00 32.06 72 ALA A C 1
ATOM 532 O O . ALA A 1 72 ? -14.581 22.534 11.583 1.00 32.06 72 ALA A O 1
ATOM 533 N N . THR A 1 73 ? -15.223 24.216 12.915 1.00 40.59 73 THR A N 1
ATOM 534 C CA . THR A 1 73 ? -14.883 25.324 12.027 1.00 40.59 73 THR A CA 1
ATOM 535 C C . THR A 1 73 ? -13.363 25.357 11.838 1.00 40.59 73 THR A C 1
ATOM 537 O O . THR A 1 73 ? -12.627 25.247 12.817 1.00 40.59 73 THR A O 1
ATOM 540 N N . THR A 1 74 ? -12.920 25.596 10.600 1.00 38.59 74 THR A N 1
ATOM 541 C CA . THR A 1 74 ? -11.530 25.780 10.118 1.00 38.59 74 THR A CA 1
ATOM 542 C C . THR A 1 74 ? -10.930 24.547 9.435 1.00 38.59 74 THR A C 1
ATOM 544 O O . THR A 1 74 ? -10.353 23.670 10.065 1.00 38.59 74 THR A O 1
ATOM 547 N N . GLY A 1 75 ? -11.020 24.517 8.103 1.00 32.19 75 GLY A N 1
ATOM 548 C CA . GLY A 1 75 ? -10.352 23.497 7.293 1.00 32.19 75 GLY A CA 1
ATOM 549 C C . GLY A 1 75 ? -10.484 23.664 5.779 1.00 32.19 75 GLY A C 1
ATOM 550 O O . GLY A 1 75 ? -10.364 22.684 5.056 1.00 32.19 75 GLY A O 1
ATOM 551 N N . THR A 1 76 ? -10.719 24.873 5.262 1.00 35.56 76 THR A N 1
ATOM 552 C CA . THR A 1 76 ? -10.869 25.132 3.811 1.00 35.56 76 THR A CA 1
ATOM 553 C C . THR A 1 76 ? -9.524 25.197 3.062 1.00 35.56 76 THR A C 1
ATOM 555 O O . THR A 1 76 ? -9.431 25.822 2.016 1.00 35.56 76 THR A O 1
ATOM 558 N N . LEU A 1 77 ? -8.447 24.581 3.562 1.00 33.94 77 LEU A N 1
ATOM 559 C CA . LEU A 1 77 ? -7.093 24.801 3.021 1.00 33.94 77 LEU A CA 1
ATOM 560 C C . LEU A 1 77 ? -6.299 23.539 2.661 1.00 33.94 77 LEU A C 1
ATOM 562 O O . LEU A 1 77 ? -5.100 23.636 2.429 1.00 33.94 77 LEU A O 1
ATOM 566 N N . TRP A 1 78 ? -6.934 22.365 2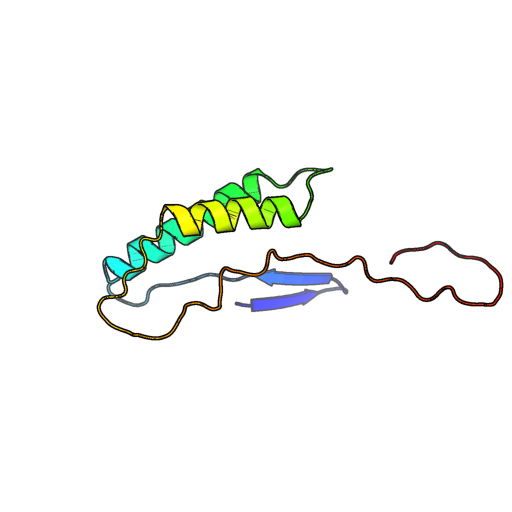.554 1.00 32.62 78 TRP A N 1
ATOM 567 C CA . TRP A 1 78 ? -6.230 21.161 2.072 1.00 32.62 78 TRP A CA 1
ATOM 568 C C . TRP A 1 78 ? -6.517 20.811 0.599 1.00 32.62 78 TRP A C 1
ATOM 570 O O . TRP A 1 78 ? -5.756 20.070 -0.015 1.00 32.62 78 TRP A O 1
ATOM 580 N N . ALA A 1 79 ? -7.585 21.343 -0.005 1.00 39.03 79 ALA A N 1
ATOM 581 C CA . ALA A 1 79 ? -8.092 20.843 -1.292 1.00 39.03 79 ALA A CA 1
ATOM 582 C C . ALA A 1 79 ? -7.986 21.808 -2.491 1.00 39.03 79 ALA A C 1
ATOM 584 O O . ALA A 1 79 ? -8.604 21.544 -3.518 1.00 39.03 79 ALA A O 1
ATOM 585 N N . SER A 1 80 ? -7.231 22.908 -2.412 1.00 35.22 80 SER A N 1
ATOM 586 C CA . SER A 1 80 ? -7.169 23.886 -3.517 1.00 35.22 80 SER A CA 1
ATOM 587 C C . SER A 1 80 ? -5.892 23.857 -4.357 1.00 35.22 80 SER A C 1
ATOM 589 O O . SER A 1 80 ? -5.862 24.497 -5.405 1.00 35.22 80 SER A O 1
ATOM 591 N N . THR A 1 81 ? -4.859 23.107 -3.969 1.00 40.47 81 THR A N 1
ATOM 592 C CA . THR A 1 81 ? -3.635 23.015 -4.777 1.00 40.47 81 THR A CA 1
ATOM 593 C C . THR A 1 81 ? -3.536 21.622 -5.392 1.00 40.47 81 THR A C 1
ATOM 595 O O . THR A 1 81 ? -3.315 20.660 -4.651 1.00 40.47 81 THR A O 1
ATOM 598 N N . PRO A 1 82 ? -3.692 21.452 -6.721 1.00 40.22 82 PRO A N 1
ATOM 599 C CA . PRO A 1 82 ? -3.316 20.195 -7.349 1.00 40.22 82 PRO A CA 1
ATOM 600 C C . PRO A 1 82 ? -1.850 19.926 -7.007 1.00 40.22 82 PRO A C 1
ATOM 602 O O . PRO A 1 82 ? -1.016 20.828 -7.080 1.00 40.22 82 PRO A O 1
ATOM 605 N N . PHE A 1 83 ? -1.530 18.696 -6.605 1.00 41.44 83 PHE A N 1
ATOM 606 C CA . PHE A 1 83 ? -0.149 18.271 -6.409 1.00 41.44 83 PHE A CA 1
ATOM 607 C C . PHE A 1 83 ? 0.576 18.300 -7.766 1.00 41.44 83 PHE A C 1
ATOM 609 O O . PHE A 1 83 ? 0.643 17.307 -8.487 1.00 41.44 83 PHE A O 1
ATOM 616 N N . THR A 1 84 ? 1.083 19.467 -8.159 1.00 38.69 84 THR A N 1
ATOM 617 C CA . THR A 1 84 ? 1.990 19.630 -9.290 1.00 38.69 84 THR A CA 1
ATOM 618 C C . THR A 1 84 ? 3.396 19.367 -8.782 1.00 38.69 84 THR A C 1
ATOM 620 O O . THR A 1 84 ? 4.031 20.249 -8.204 1.00 38.69 84 THR A O 1
ATOM 623 N N . LYS A 1 85 ? 3.908 18.152 -8.992 1.00 38.53 85 LYS A N 1
ATOM 624 C CA . LYS A 1 85 ? 5.348 17.910 -8.885 1.00 38.53 85 LYS A CA 1
ATOM 625 C C . LYS A 1 85 ? 6.001 18.679 -10.036 1.00 38.53 85 LYS A C 1
ATOM 627 O O . LYS A 1 85 ? 5.986 18.215 -11.174 1.00 38.53 85 LYS A O 1
ATOM 632 N N . SER A 1 86 ? 6.508 19.882 -9.778 1.00 40.72 86 SER A N 1
ATOM 633 C CA . SER A 1 86 ? 7.350 20.569 -10.755 1.00 40.72 86 SER A CA 1
ATOM 634 C C . SER A 1 86 ? 8.546 19.664 -11.070 1.00 40.72 86 SER A C 1
ATOM 636 O O . SER A 1 86 ? 9.134 19.053 -10.173 1.00 40.72 86 SER A O 1
ATOM 638 N N . ARG A 1 87 ? 8.880 19.509 -12.360 1.00 35.25 87 ARG A N 1
ATOM 639 C CA . ARG A 1 87 ? 10.110 18.809 -12.762 1.00 35.25 87 ARG A CA 1
ATOM 640 C C . ARG A 1 87 ? 11.275 19.524 -12.076 1.00 35.25 87 ARG A C 1
ATOM 642 O O . ARG A 1 87 ? 11.394 20.735 -12.270 1.00 35.25 87 ARG A O 1
ATOM 649 N N . PRO A 1 88 ? 12.135 18.832 -11.313 1.00 42.44 88 PRO A N 1
ATOM 650 C CA . PRO A 1 88 ? 13.340 19.469 -10.818 1.00 42.44 88 PRO A CA 1
ATOM 651 C C . PRO A 1 88 ? 14.169 19.882 -12.037 1.00 42.44 88 PRO A C 1
ATOM 653 O O . PRO A 1 88 ? 14.568 19.050 -12.853 1.00 42.44 88 PRO A O 1
ATOM 656 N N . THR A 1 89 ? 14.378 21.183 -12.219 1.00 48.72 89 THR A N 1
ATOM 657 C CA . THR A 1 89 ? 15.296 21.686 -13.238 1.00 48.72 89 THR A CA 1
ATOM 658 C C . THR A 1 89 ? 16.707 21.406 -12.748 1.00 48.72 89 THR A C 1
ATOM 660 O O . THR A 1 89 ? 17.194 22.069 -11.836 1.00 48.72 89 THR A O 1
ATOM 663 N N . CYS A 1 90 ? 17.356 20.398 -13.329 1.00 34.81 90 CYS A N 1
ATOM 664 C CA . CYS A 1 90 ? 18.780 20.163 -13.126 1.00 34.81 90 CYS A CA 1
ATOM 665 C C . CYS A 1 90 ? 19.547 21.394 -13.652 1.00 34.81 90 CYS A C 1
ATOM 667 O O . CYS A 1 90 ? 19.399 21.719 -14.837 1.00 34.81 90 CYS A O 1
ATOM 669 N N . PRO A 1 91 ? 20.328 22.117 -12.825 1.00 45.56 91 PRO A N 1
ATOM 670 C CA . PRO A 1 91 ? 21.152 23.212 -13.317 1.00 45.56 91 PRO A CA 1
ATOM 671 C C . PRO A 1 91 ? 22.127 22.652 -14.350 1.00 45.56 91 PRO A C 1
ATOM 673 O O . PRO A 1 91 ? 22.837 21.680 -14.090 1.00 45.56 91 PRO A O 1
ATOM 676 N N . ARG A 1 92 ? 22.134 23.237 -15.549 1.00 44.25 92 ARG A N 1
ATOM 677 C CA . ARG A 1 92 ? 23.008 22.819 -16.645 1.00 44.25 92 ARG A CA 1
ATOM 678 C C . ARG A 1 92 ? 24.458 23.033 -16.206 1.00 44.25 92 ARG A C 1
ATOM 680 O O . ARG A 1 92 ? 24.939 24.160 -16.219 1.00 44.25 92 ARG A O 1
ATOM 687 N N . ALA A 1 93 ? 25.134 21.961 -15.796 1.00 44.81 93 ALA A N 1
ATOM 688 C CA . ALA A 1 93 ? 26.544 21.999 -15.434 1.00 44.81 93 ALA A CA 1
ATOM 689 C C . ALA A 1 93 ? 27.358 22.532 -16.625 1.00 44.81 93 ALA A C 1
ATOM 691 O O . ALA A 1 93 ? 27.429 21.910 -17.690 1.00 44.81 93 ALA A O 1
ATOM 692 N N . SER A 1 94 ? 27.941 23.717 -16.468 1.00 50.00 94 SER A N 1
ATOM 693 C CA . SER A 1 94 ? 28.869 24.301 -17.428 1.00 50.00 94 SER A CA 1
ATOM 694 C C . SER A 1 94 ? 30.221 23.593 -17.313 1.00 50.00 94 SER A C 1
ATOM 696 O O . SER A 1 94 ? 31.046 23.981 -16.492 1.00 50.00 94 SER A O 1
ATOM 698 N N . GLY A 1 95 ? 30.452 22.553 -18.126 1.00 39.50 95 GLY A N 1
ATOM 699 C CA . GLY A 1 95 ? 31.803 22.011 -18.338 1.00 39.50 95 GLY A CA 1
ATOM 700 C C . GLY A 1 95 ? 31.916 20.505 -18.613 1.00 39.50 95 GLY A C 1
ATOM 701 O O . GLY A 1 95 ? 32.281 19.772 -17.712 1.00 39.50 95 GLY A O 1
ATOM 702 N N . ARG A 1 96 ? 31.693 20.106 -19.881 1.00 37.81 96 ARG A N 1
ATOM 703 C CA . ARG A 1 96 ? 32.196 18.911 -20.627 1.00 37.81 96 ARG A CA 1
ATOM 704 C C . ARG A 1 96 ? 32.044 17.472 -20.043 1.00 37.81 96 ARG A C 1
ATOM 706 O O . ARG A 1 96 ? 31.790 17.287 -18.866 1.00 37.81 96 ARG A O 1
ATOM 713 N N . PRO A 1 97 ? 32.063 16.423 -20.906 1.00 53.56 97 PRO A N 1
ATOM 714 C CA . PRO A 1 97 ? 31.076 15.341 -20.828 1.00 53.56 97 PRO A CA 1
ATOM 715 C C . PRO A 1 97 ? 31.611 13.957 -20.396 1.00 53.56 97 PRO A C 1
ATOM 717 O O . PRO A 1 97 ? 32.810 13.693 -20.384 1.00 53.56 97 PRO A O 1
ATOM 720 N N . SER A 1 98 ? 30.650 13.041 -20.199 1.00 47.12 98 SER A N 1
ATOM 721 C CA . SER A 1 98 ? 30.741 11.604 -19.859 1.00 47.12 98 SER A CA 1
ATOM 722 C C . SER A 1 98 ? 30.823 11.337 -18.345 1.00 47.12 98 SER A C 1
ATOM 724 O O . SER A 1 98 ? 31.697 11.847 -17.670 1.00 47.12 98 SER A O 1
ATOM 726 N N . LYS A 1 99 ? 29.922 10.580 -17.709 1.00 37.53 99 LYS A N 1
ATOM 727 C CA . LYS A 1 99 ? 29.156 9.408 -18.149 1.00 37.53 99 LYS A CA 1
ATOM 728 C C . LYS A 1 99 ? 27.718 9.447 -17.593 1.00 37.53 99 LYS A C 1
ATOM 730 O O . LYS A 1 99 ? 27.498 9.865 -16.466 1.00 37.53 99 LYS A O 1
ATOM 735 N N . ARG A 1 100 ? 26.780 8.989 -18.433 1.00 39.38 100 ARG A N 1
ATOM 736 C CA . ARG A 1 100 ? 25.424 8.458 -18.158 1.00 39.38 100 ARG A CA 1
ATOM 737 C C . ARG A 1 100 ? 25.1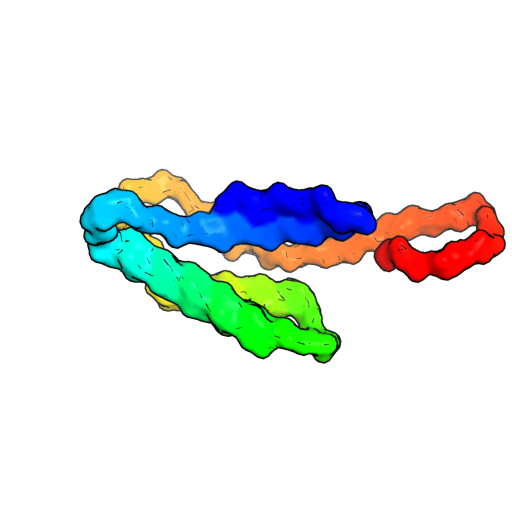53 8.202 -16.657 1.00 39.38 100 ARG A C 1
ATOM 739 O O . ARG A 1 100 ? 25.845 7.377 -16.082 1.00 39.38 100 ARG A O 1
ATOM 746 N N . GLY A 1 101 ? 24.191 8.798 -15.960 1.00 36.25 101 GLY A N 1
ATOM 747 C CA . GLY A 1 101 ? 23.044 9.608 -16.354 1.00 36.25 101 GLY A CA 1
ATOM 748 C C . GLY A 1 101 ? 21.799 9.038 -15.688 1.00 36.25 101 GLY A C 1
ATOM 749 O O . GLY A 1 101 ? 21.220 8.152 -16.288 1.00 36.25 101 GLY A O 1
ATOM 750 N N . TRP A 1 102 ? 21.433 9.524 -14.495 1.00 32.16 102 TRP A N 1
ATOM 751 C CA . TRP A 1 102 ? 20.117 9.363 -13.853 1.00 32.16 102 TRP A CA 1
ATOM 752 C C . TRP A 1 102 ? 19.912 10.532 -12.867 1.00 32.16 102 TRP A C 1
ATOM 754 O O . TRP A 1 102 ? 20.508 10.544 -11.793 1.00 32.16 102 TRP A O 1
ATOM 764 N N . CYS A 1 103 ? 19.107 11.514 -13.276 1.00 37.03 103 CYS A N 1
ATOM 765 C CA . CYS A 1 103 ? 18.320 12.420 -12.436 1.00 37.03 103 CYS A CA 1
ATOM 766 C C . CYS A 1 103 ? 16.903 12.393 -13.010 1.00 37.03 103 CYS A C 1
ATOM 768 O O . CYS A 1 103 ? 16.804 12.365 -14.261 1.00 37.03 103 CYS A O 1
#

Foldseek 3Di:
DDWDADPNDIDDDDDDDDDDDDDPVRVQLVVLQVVLVVQLVVPDDPPDDNVVSVCSSVVSCVVRDPPPDDDDPDDPPPPDDDPDPDDPPDPDDPDDDDDDDDD